Protein AF-A0A366GY80-F1 (afdb_monomer_lite)

Radius of gyration: 18.09 Å; chains: 1; bounding box: 37×28×50 Å

Sequence (79 aa):
MVTQVDVRMRPRDTLTFGLAPGGEIVIWMMNQPGNEIELARLQANEIEGNPSHYQNRTRDYFDENGEYLENHGIPLTGW

Secondary structure (DSSP, 8-state):
---HHHHHSSPP--EEEEEETTTEEEEEEEEETTEEEEEEEEEPPPPSS-HHHHHHHHHHHHHHHHHHHHHTT--SS--

Organism: NCBI:txid379482

Structure (mmCIF, N/CA/C/O backbone):
data_AF-A0A366GY80-F1
#
_entry.id   AF-A0A366GY80-F1
#
loop_
_atom_site.group_PDB
_atom_site.id
_atom_site.type_symbol
_atom_site.label_atom_id
_atom_site.label_alt_id
_atom_site.label_comp_id
_atom_site.label_asym_id
_atom_site.label_entity_id
_atom_site.label_seq_id
_atom_site.pdbx_PDB_ins_code
_atom_site.Cartn_x
_atom_site.Cartn_y
_atom_site.Cartn_z
_atom_site.occupancy
_atom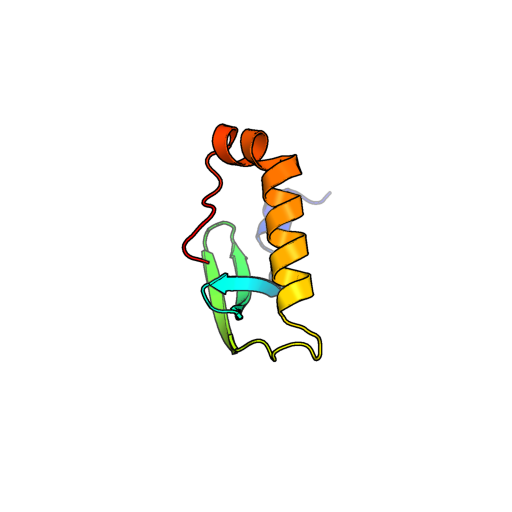_site.B_iso_or_equiv
_atom_site.auth_seq_id
_atom_site.auth_comp_id
_atom_site.auth_asym_id
_atom_site.auth_atom_id
_atom_site.pdbx_PDB_model_num
ATOM 1 N N . MET A 1 1 ? 9.120 16.397 -31.185 1.00 50.69 1 MET A N 1
ATOM 2 C CA . MET A 1 1 ? 8.213 15.239 -31.324 1.00 50.69 1 MET A CA 1
ATOM 3 C C . MET A 1 1 ? 8.790 14.128 -30.464 1.00 50.69 1 MET A C 1
ATOM 5 O O . MET A 1 1 ? 9.883 13.675 -30.763 1.00 50.69 1 MET A O 1
ATOM 9 N N . VAL A 1 2 ? 8.150 13.794 -29.343 1.00 55.47 2 VAL A N 1
ATOM 10 C CA . VAL A 1 2 ? 8.624 12.724 -28.448 1.00 55.47 2 VAL A CA 1
ATOM 11 C C . VAL A 1 2 ? 7.971 11.427 -28.911 1.00 55.47 2 VAL A C 1
ATOM 13 O O . VAL A 1 2 ? 6.750 11.373 -29.045 1.00 55.47 2 VAL A O 1
ATOM 16 N N . THR A 1 3 ? 8.769 10.410 -29.224 1.00 53.66 3 THR A N 1
ATOM 17 C CA . THR A 1 3 ? 8.258 9.094 -29.626 1.00 53.66 3 THR A CA 1
ATOM 18 C C . THR A 1 3 ? 8.043 8.224 -28.388 1.00 53.66 3 THR A C 1
ATOM 20 O O . THR A 1 3 ? 8.710 8.390 -27.370 1.00 53.66 3 THR A O 1
ATOM 23 N N . GLN A 1 4 ? 7.122 7.261 -28.452 1.00 60.06 4 GLN A N 1
ATOM 24 C CA . GLN A 1 4 ? 6.838 6.342 -27.338 1.00 60.06 4 GLN A CA 1
ATOM 25 C C . GLN A 1 4 ? 8.084 5.566 -26.863 1.00 60.06 4 GLN A C 1
ATOM 27 O O . GLN A 1 4 ? 8.182 5.195 -25.694 1.00 60.06 4 GLN A O 1
ATOM 32 N N . VAL A 1 5 ? 9.042 5.334 -27.766 1.00 61.53 5 VAL A N 1
ATOM 33 C CA . VAL A 1 5 ? 10.334 4.705 -27.459 1.00 61.53 5 VAL A CA 1
ATOM 34 C C . VAL A 1 5 ? 11.184 5.605 -26.557 1.00 61.53 5 VAL A C 1
ATOM 36 O O . VAL A 1 5 ? 11.745 5.118 -25.581 1.00 61.53 5 VAL A O 1
ATOM 39 N N . ASP A 1 6 ? 11.204 6.914 -26.816 1.00 61.88 6 ASP A N 1
ATOM 40 C CA . ASP A 1 6 ? 11.954 7.892 -26.018 1.00 61.88 6 ASP A CA 1
ATOM 41 C C . ASP A 1 6 ? 11.401 8.005 -24.583 1.00 61.88 6 ASP A C 1
ATOM 43 O O . ASP A 1 6 ? 12.157 8.090 -23.622 1.00 61.88 6 ASP A O 1
ATOM 47 N N . VAL A 1 7 ? 10.077 7.890 -24.405 1.00 61.59 7 VAL A N 1
ATOM 48 C CA . VAL A 1 7 ? 9.430 7.866 -23.074 1.00 61.59 7 VAL A CA 1
ATOM 49 C C . VAL A 1 7 ? 9.814 6.622 -22.259 1.00 61.59 7 VAL A C 1
ATOM 51 O O . VAL A 1 7 ? 9.903 6.688 -21.037 1.00 61.59 7 VAL A O 1
ATOM 54 N N . ARG A 1 8 ? 10.047 5.476 -22.911 1.00 62.84 8 ARG A N 1
ATOM 55 C CA . ARG A 1 8 ? 10.402 4.214 -22.233 1.00 62.84 8 ARG A CA 1
ATOM 56 C C . ARG A 1 8 ? 11.884 4.100 -21.872 1.00 62.84 8 ARG A C 1
ATOM 58 O O . ARG A 1 8 ? 12.214 3.289 -21.016 1.00 62.84 8 ARG A O 1
ATOM 65 N N . MET A 1 9 ? 12.750 4.878 -22.519 1.00 65.12 9 MET A N 1
ATOM 66 C CA . MET A 1 9 ? 14.211 4.811 -22.365 1.00 65.12 9 MET A CA 1
ATOM 67 C C . MET A 1 9 ? 14.770 5.852 -21.385 1.00 65.12 9 MET A C 1
ATOM 69 O O . MET A 1 9 ? 15.978 5.894 -21.162 1.00 65.12 9 MET A O 1
ATOM 73 N N . ARG A 1 10 ? 13.922 6.703 -20.795 1.00 69.50 10 ARG A N 1
ATOM 74 C CA . ARG A 1 10 ? 14.361 7.633 -19.750 1.00 69.50 10 ARG A CA 1
ATOM 75 C C . ARG A 1 10 ? 14.499 6.905 -18.413 1.00 69.50 10 ARG A C 1
ATOM 77 O O . ARG A 1 10 ? 13.670 6.038 -18.129 1.00 69.50 10 ARG A O 1
ATOM 84 N N . PRO A 1 11 ? 15.504 7.263 -17.590 1.00 67.62 11 PRO A N 1
ATOM 85 C CA . PRO A 1 11 ? 15.582 6.787 -16.217 1.00 67.62 11 PRO A CA 1
ATOM 86 C C . PRO A 1 11 ? 14.250 7.052 -15.524 1.00 67.62 11 PRO A C 1
ATOM 88 O O . PRO A 1 11 ? 13.769 8.186 -15.531 1.00 67.62 11 PRO A O 1
ATOM 91 N N . ARG A 1 12 ? 13.632 6.004 -14.979 1.00 70.62 12 ARG A N 1
ATOM 92 C CA . ARG A 1 12 ? 12.442 6.173 -14.158 1.00 70.62 12 ARG A CA 1
ATOM 93 C C . ARG A 1 12 ? 12.864 6.551 -12.752 1.00 70.62 12 ARG A C 1
ATOM 95 O O . ARG A 1 12 ? 13.705 5.904 -12.139 1.00 70.62 12 ARG A O 1
ATOM 102 N N . ASP A 1 13 ? 12.261 7.620 -12.275 1.00 76.88 13 ASP A N 1
ATOM 103 C CA . ASP A 1 13 ? 12.496 8.269 -10.989 1.00 76.88 13 ASP A CA 1
ATOM 104 C C . ASP A 1 13 ? 11.315 8.061 -10.028 1.00 76.88 13 ASP A C 1
ATOM 106 O O . ASP A 1 13 ? 11.221 8.697 -8.981 1.00 76.88 13 ASP A O 1
ATOM 110 N N . THR A 1 14 ? 10.397 7.159 -10.382 1.00 82.31 14 THR A N 1
ATOM 111 C CA . THR A 1 14 ? 9.195 6.890 -9.598 1.00 82.31 14 THR A CA 1
ATOM 112 C C . THR A 1 14 ? 9.475 5.851 -8.517 1.00 82.31 14 THR A C 1
ATOM 114 O O . THR A 1 14 ? 9.770 4.688 -8.808 1.00 82.31 14 THR A O 1
ATOM 117 N N . LEU A 1 15 ? 9.318 6.283 -7.267 1.00 86.62 15 LEU A N 1
ATOM 118 C CA . LEU A 1 15 ? 9.196 5.414 -6.102 1.00 86.62 15 LEU A CA 1
ATOM 119 C C . LEU A 1 15 ? 7.717 5.142 -5.826 1.00 86.62 15 LEU A C 1
ATOM 121 O O . LEU A 1 15 ? 6.910 6.071 -5.765 1.00 86.62 15 LEU A O 1
ATOM 125 N N . THR A 1 16 ? 7.363 3.875 -5.649 1.00 86.50 16 THR A N 1
ATOM 126 C CA . THR A 1 16 ? 6.004 3.445 -5.310 1.00 86.50 16 THR A CA 1
ATOM 127 C C . THR A 1 16 ? 6.001 2.816 -3.927 1.00 86.50 16 THR A C 1
ATOM 129 O O . THR A 1 16 ? 6.852 1.985 -3.623 1.00 86.50 16 THR A O 1
ATOM 132 N N . PHE A 1 17 ? 5.037 3.218 -3.103 1.00 86.75 17 PHE A N 1
ATOM 133 C CA . PHE A 1 17 ? 4.817 2.683 -1.765 1.00 86.75 17 PHE A CA 1
ATOM 134 C C . PHE A 1 17 ? 3.547 1.845 -1.790 1.00 86.75 17 PHE A C 1
ATOM 136 O O . PHE A 1 17 ? 2.500 2.333 -2.218 1.00 86.75 17 PHE A O 1
ATOM 143 N N . GLY A 1 18 ? 3.635 0.601 -1.341 1.00 83.88 18 GLY A N 1
ATOM 144 C CA . GLY A 1 18 ? 2.485 -0.283 -1.195 1.00 83.88 18 GLY A CA 1
ATOM 145 C C . GLY A 1 18 ? 2.325 -0.734 0.236 1.00 83.88 18 GLY A C 1
ATOM 146 O O . GLY A 1 18 ? 3.301 -0.862 0.972 1.00 83.88 18 GLY A O 1
ATOM 147 N N . LEU A 1 19 ? 1.075 -0.991 0.598 1.00 82.88 19 LEU A N 1
ATOM 148 C CA . LEU A 1 19 ? 0.740 -1.683 1.827 1.00 82.88 19 LEU A CA 1
ATOM 149 C C . LEU A 1 19 ? 0.713 -3.175 1.525 1.00 82.88 19 LEU A C 1
ATOM 151 O O . LEU A 1 19 ? -0.037 -3.635 0.663 1.00 82.88 19 LEU A O 1
ATOM 155 N N . ALA A 1 20 ? 1.588 -3.896 2.204 1.00 77.56 20 ALA A N 1
ATOM 156 C CA . ALA A 1 20 ? 1.669 -5.336 2.172 1.00 77.56 20 ALA A CA 1
ATOM 157 C C . ALA A 1 20 ? 1.002 -5.927 3.419 1.00 77.56 20 ALA A C 1
ATOM 159 O O . ALA A 1 20 ? 0.746 -5.207 4.397 1.00 77.56 20 ALA A O 1
ATOM 160 N N . PRO A 1 21 ? 0.723 -7.239 3.374 1.00 71.88 21 PRO A N 1
ATOM 161 C CA . PRO A 1 21 ? 0.082 -7.909 4.473 1.00 71.88 21 PRO A CA 1
ATOM 162 C C . PRO A 1 21 ? 0.776 -7.698 5.826 1.00 71.88 21 PRO A C 1
ATOM 164 O O . PRO A 1 21 ? 2.002 -7.648 5.881 1.00 71.88 21 PRO A O 1
ATOM 167 N N . GLY A 1 22 ? 0.022 -7.589 6.921 1.00 71.31 22 GLY A N 1
ATOM 168 C CA . GLY A 1 22 ? 0.596 -7.431 8.269 1.00 71.31 22 GLY A CA 1
ATOM 169 C C . GLY A 1 22 ? 1.065 -6.010 8.614 1.00 71.31 22 GLY A C 1
ATOM 170 O O . GLY A 1 22 ? 1.823 -5.815 9.566 1.00 71.31 22 GLY A O 1
ATOM 171 N N . GLY A 1 23 ? 0.601 -5.006 7.865 1.00 76.62 23 GLY A N 1
ATOM 172 C CA . GLY A 1 23 ? 0.928 -3.600 8.120 1.00 76.62 23 GLY A CA 1
ATOM 173 C C . GLY A 1 23 ? 2.337 -3.217 7.672 1.00 76.62 23 GLY A C 1
ATOM 174 O O . GLY A 1 23 ? 2.926 -2.281 8.209 1.00 76.62 23 GLY A O 1
ATOM 175 N N . GLU A 1 24 ? 2.892 -3.933 6.701 1.00 82.69 24 GLU A N 1
ATOM 176 C CA . GLU A 1 24 ? 4.190 -3.609 6.125 1.00 82.69 24 GLU A CA 1
ATOM 177 C C . GLU A 1 24 ? 4.042 -2.580 4.998 1.00 82.69 24 GLU A C 1
ATOM 179 O O . GLU A 1 24 ? 3.128 -2.639 4.178 1.00 82.69 24 GLU A O 1
ATOM 184 N N . ILE A 1 25 ? 4.976 -1.639 4.926 1.00 84.94 25 ILE A N 1
ATOM 185 C CA . ILE A 1 25 ? 5.149 -0.729 3.800 1.00 84.94 25 ILE A CA 1
ATOM 186 C C . ILE A 1 25 ? 6.299 -1.257 2.955 1.00 84.94 25 ILE A C 1
ATOM 188 O O . ILE A 1 25 ? 7.429 -1.373 3.433 1.00 84.94 25 ILE A O 1
ATOM 192 N N . VAL A 1 26 ? 6.024 -1.532 1.686 1.00 89.44 26 VAL A N 1
ATOM 193 C CA . VAL A 1 26 ? 7.031 -1.962 0.714 1.00 89.44 26 VAL A CA 1
ATOM 194 C C . VAL A 1 26 ? 7.286 -0.834 -0.273 1.00 89.44 26 VAL A C 1
ATOM 196 O O . VAL A 1 26 ? 6.356 -0.172 -0.734 1.00 89.44 26 VAL A O 1
ATOM 199 N N . ILE A 1 27 ? 8.560 -0.596 -0.567 1.00 89.94 27 ILE A N 1
ATOM 200 C CA . ILE A 1 27 ? 9.019 0.469 -1.452 1.00 89.94 27 ILE A CA 1
ATOM 201 C C . ILE A 1 27 ? 9.613 -0.164 -2.703 1.00 89.94 27 ILE A C 1
ATOM 203 O O . ILE A 1 27 ? 10.574 -0.929 -2.608 1.00 89.94 27 ILE A O 1
ATOM 207 N N . TRP A 1 28 ? 9.103 0.215 -3.872 1.00 90.38 28 TRP A N 1
ATOM 208 C CA . TRP A 1 28 ? 9.646 -0.202 -5.163 1.00 90.38 28 TRP A CA 1
ATOM 209 C C . TRP A 1 28 ? 10.186 0.977 -5.957 1.00 90.38 28 TRP A C 1
ATOM 211 O O . TRP A 1 28 ? 9.591 2.056 -5.980 1.00 90.38 28 TRP A O 1
ATOM 221 N N . MET A 1 29 ? 11.283 0.743 -6.672 1.00 87.06 29 MET A N 1
ATOM 222 C CA . MET A 1 29 ? 11.676 1.576 -7.800 1.00 87.06 29 MET A CA 1
ATOM 223 C C . MET A 1 29 ? 11.124 0.962 -9.079 1.00 87.06 29 MET A C 1
ATOM 225 O O . MET A 1 29 ? 11.488 -0.147 -9.480 1.00 87.06 29 MET A O 1
ATOM 229 N N . MET A 1 30 ? 10.230 1.706 -9.719 1.00 81.88 30 MET A N 1
ATOM 230 C CA . MET A 1 30 ? 9.575 1.277 -10.946 1.00 81.88 30 MET A CA 1
ATOM 231 C C . MET A 1 30 ? 10.530 1.500 -12.120 1.00 81.88 30 MET A C 1
ATOM 233 O O . MET A 1 30 ? 10.604 2.612 -12.629 1.00 81.88 30 MET A O 1
ATOM 237 N N . ASN A 1 31 ? 11.269 0.476 -12.558 1.00 71.00 31 ASN A N 1
ATOM 238 C CA . ASN A 1 31 ? 12.192 0.604 -13.691 1.00 71.00 31 ASN A CA 1
ATOM 239 C C . ASN A 1 31 ? 11.458 0.491 -15.044 1.00 71.00 31 ASN A C 1
ATOM 241 O O . ASN A 1 31 ? 11.187 1.492 -15.707 1.00 71.00 31 ASN A O 1
ATOM 245 N N . GLN A 1 32 ? 11.076 -0.725 -15.445 1.00 66.25 32 GLN A N 1
ATOM 246 C CA . GLN A 1 32 ? 10.216 -0.986 -16.608 1.00 66.25 32 GLN A CA 1
ATOM 247 C C . GLN A 1 32 ? 8.949 -1.717 -16.149 1.00 66.25 32 GLN A C 1
ATOM 249 O O . GLN A 1 32 ? 9.012 -2.394 -15.127 1.00 66.25 32 GLN A O 1
ATOM 254 N N . PRO A 1 33 ? 7.811 -1.602 -16.865 1.00 66.00 33 PRO A N 1
ATOM 255 C CA . PRO A 1 33 ? 6.613 -2.370 -16.525 1.00 66.00 33 PRO A CA 1
ATOM 256 C C . PRO A 1 33 ? 6.937 -3.870 -16.427 1.00 66.00 33 PRO A C 1
ATOM 258 O O . PRO A 1 33 ? 7.406 -4.445 -17.411 1.00 66.00 33 PRO A O 1
ATOM 261 N N . GLY A 1 34 ? 6.714 -4.476 -15.257 1.00 68.06 34 GLY A N 1
ATOM 262 C CA . GLY A 1 34 ? 7.035 -5.880 -14.970 1.00 68.06 34 GLY A CA 1
ATOM 263 C C . GLY A 1 34 ? 8.479 -6.147 -14.521 1.00 68.06 34 GLY A C 1
ATOM 264 O O . GLY A 1 34 ? 8.886 -7.305 -14.457 1.00 68.06 34 GLY A O 1
ATOM 265 N N . ASN A 1 35 ? 9.268 -5.102 -14.261 1.00 74.94 35 ASN A N 1
ATOM 266 C CA . ASN A 1 35 ? 10.607 -5.185 -13.675 1.00 74.94 35 ASN A CA 1
ATOM 267 C C . ASN A 1 35 ? 10.754 -4.161 -12.541 1.00 74.94 35 ASN A C 1
ATOM 269 O O . ASN A 1 35 ? 11.581 -3.244 -12.586 1.00 74.94 35 ASN A O 1
ATOM 273 N N . GLU A 1 36 ? 9.871 -4.273 -11.560 1.00 82.56 36 GLU A N 1
ATOM 274 C CA . GLU A 1 36 ? 9.878 -3.494 -10.332 1.00 82.56 36 GLU A CA 1
ATOM 275 C C . GLU A 1 36 ? 10.930 -4.048 -9.364 1.00 82.56 36 GLU A C 1
ATOM 277 O O . GLU A 1 36 ? 10.986 -5.249 -9.104 1.00 82.56 36 GLU A O 1
ATOM 282 N N . ILE A 1 37 ? 11.774 -3.172 -8.814 1.00 84.25 37 ILE A N 1
ATOM 283 C CA . ILE A 1 37 ? 12.810 -3.565 -7.852 1.00 84.25 37 ILE A CA 1
ATOM 284 C C . ILE A 1 37 ? 12.350 -3.148 -6.458 1.00 84.25 37 ILE A C 1
ATOM 286 O O . ILE A 1 37 ? 12.177 -1.955 -6.208 1.00 84.25 37 ILE A O 1
ATOM 290 N N . GLU A 1 38 ? 12.171 -4.111 -5.549 1.00 89.12 38 GLU A N 1
ATOM 291 C CA . GLU A 1 38 ? 11.952 -3.827 -4.125 1.00 89.12 38 GLU A CA 1
ATOM 292 C C . GLU A 1 38 ? 13.234 -3.236 -3.531 1.00 89.12 38 GLU A C 1
ATOM 294 O O . GLU A 1 38 ? 14.305 -3.840 -3.591 1.00 89.12 38 GLU A O 1
ATOM 299 N N . LEU A 1 39 ? 13.127 -2.027 -2.988 1.00 88.19 39 LEU A N 1
ATOM 300 C CA . LEU A 1 39 ? 14.238 -1.321 -2.359 1.00 88.19 39 LEU A CA 1
ATOM 301 C C . LEU A 1 39 ? 14.251 -1.507 -0.844 1.00 88.19 39 LEU 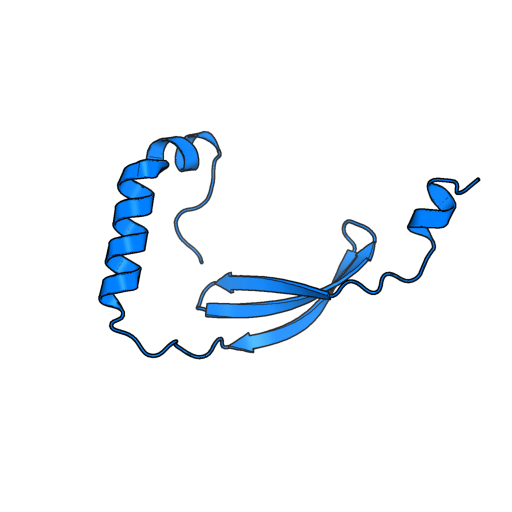A C 1
ATOM 303 O O . LEU A 1 39 ? 15.323 -1.565 -0.246 1.00 88.19 39 LEU A O 1
ATOM 307 N N . ALA A 1 40 ? 13.072 -1.538 -0.220 1.00 88.81 40 ALA A N 1
ATOM 308 C CA . ALA A 1 40 ? 12.942 -1.635 1.226 1.00 88.81 40 ALA A CA 1
ATOM 309 C C . ALA A 1 40 ? 11.562 -2.141 1.651 1.00 88.81 40 ALA A C 1
ATOM 311 O O . ALA A 1 40 ? 10.561 -1.925 0.966 1.00 88.81 40 ALA A O 1
ATOM 312 N N . ARG A 1 41 ? 11.534 -2.729 2.847 1.00 89.69 41 ARG A N 1
ATOM 313 C CA . ARG A 1 41 ? 10.341 -3.145 3.579 1.00 89.69 41 ARG A CA 1
ATOM 314 C C . ARG A 1 41 ? 10.426 -2.600 4.995 1.00 89.69 41 ARG A C 1
ATOM 316 O O . ARG A 1 41 ? 11.460 -2.735 5.648 1.00 89.69 41 ARG A O 1
ATOM 323 N N . LEU A 1 42 ? 9.367 -1.941 5.437 1.00 85.56 42 LEU A N 1
ATOM 324 C CA . LEU A 1 42 ? 9.290 -1.242 6.714 1.00 85.56 42 LEU A CA 1
ATOM 325 C C . LEU A 1 42 ? 8.011 -1.664 7.431 1.00 85.56 42 LEU A C 1
ATOM 327 O O . LEU A 1 42 ? 6.975 -1.795 6.792 1.00 85.56 42 LEU A O 1
ATOM 331 N N . GLN A 1 43 ? 8.048 -1.815 8.752 1.00 82.81 43 GLN A N 1
ATOM 332 C CA . GLN A 1 43 ? 6.814 -1.954 9.524 1.00 82.81 43 GLN A CA 1
ATOM 333 C C . GLN A 1 43 ? 6.147 -0.579 9.627 1.00 82.81 43 GLN A C 1
ATOM 335 O O . GLN A 1 43 ? 6.796 0.388 10.039 1.00 82.81 43 GLN A O 1
ATOM 340 N N . ALA A 1 44 ? 4.870 -0.467 9.257 1.00 76.12 44 ALA A N 1
ATOM 341 C CA . ALA A 1 44 ? 4.120 0.749 9.531 1.00 76.12 44 ALA A CA 1
ATOM 342 C C . ALA A 1 44 ? 3.980 0.922 11.046 1.00 76.12 44 ALA A C 1
ATOM 344 O O . ALA A 1 44 ? 3.690 -0.031 11.771 1.00 76.12 44 ALA A O 1
ATOM 345 N N . ASN A 1 45 ? 4.161 2.150 11.526 1.00 73.62 45 ASN A N 1
ATOM 346 C CA . ASN A 1 45 ? 3.808 2.464 12.902 1.00 73.62 45 ASN A CA 1
ATOM 347 C C . ASN A 1 45 ? 2.291 2.333 13.060 1.00 73.62 45 ASN A C 1
ATOM 349 O O . ASN A 1 45 ? 1.536 2.837 12.224 1.00 73.62 45 ASN A O 1
ATOM 353 N N . GLU A 1 46 ? 1.850 1.700 14.145 1.00 65.69 46 GLU A N 1
ATOM 354 C CA . GLU A 1 46 ? 0.447 1.769 14.537 1.00 65.69 46 GLU A CA 1
ATOM 355 C C . GLU A 1 46 ? 0.071 3.238 14.760 1.00 65.69 46 GLU A C 1
ATOM 357 O O . GLU A 1 46 ? 0.750 3.979 15.475 1.00 65.69 46 GLU A O 1
ATOM 362 N N . ILE A 1 47 ? -0.992 3.685 14.096 1.00 67.12 47 ILE A N 1
ATOM 363 C CA . ILE A 1 47 ? -1.512 5.040 14.268 1.00 67.12 47 ILE A CA 1
ATOM 364 C C . ILE A 1 47 ? -2.190 5.094 15.641 1.00 67.12 47 ILE A C 1
ATOM 366 O O . ILE A 1 47 ? -3.014 4.231 15.945 1.00 67.12 47 ILE A O 1
ATOM 370 N N . GLU A 1 48 ? -1.898 6.116 16.452 1.00 59.66 48 GLU A N 1
ATOM 371 C CA . GLU A 1 48 ? -2.628 6.343 17.703 1.00 59.66 48 GLU A CA 1
ATOM 372 C C . GLU A 1 48 ? -4.137 6.468 17.428 1.00 59.66 48 GLU A C 1
ATOM 374 O O . GLU A 1 48 ? -4.594 7.312 16.654 1.00 59.66 48 GLU A O 1
ATOM 379 N N . GLY A 1 49 ? -4.927 5.597 18.055 1.00 65.50 49 GLY A N 1
ATOM 380 C CA . GLY A 1 49 ? -6.375 5.543 17.892 1.00 65.50 49 GLY A CA 1
ATOM 381 C C . GLY A 1 49 ? -6.945 4.233 18.425 1.00 65.50 49 GLY A C 1
ATOM 382 O O . GLY A 1 49 ? -6.221 3.261 18.606 1.00 65.50 49 GLY A O 1
ATOM 383 N N . ASN A 1 50 ? -8.251 4.191 18.699 1.00 69.31 50 ASN A N 1
ATOM 384 C CA . ASN A 1 50 ? -8.892 2.946 19.118 1.00 69.31 50 ASN A CA 1
ATOM 385 C C . ASN A 1 50 ? -9.013 2.003 17.898 1.00 69.31 50 ASN A C 1
ATOM 387 O O . ASN A 1 50 ? -9.741 2.348 16.960 1.00 69.31 50 ASN A O 1
ATOM 391 N N . PRO A 1 51 ? -8.368 0.817 17.904 1.00 67.62 51 PRO A N 1
ATOM 392 C CA . PRO A 1 51 ? -8.389 -0.131 16.785 1.00 67.62 51 PRO A CA 1
ATOM 393 C C . PRO A 1 51 ? -9.802 -0.528 16.339 1.00 67.62 51 PRO A C 1
ATOM 395 O O . PRO A 1 51 ? -10.033 -0.828 15.167 1.00 67.62 51 PRO A O 1
ATOM 398 N N . SER A 1 52 ? -10.773 -0.467 17.255 1.00 70.88 52 SER A N 1
ATOM 399 C CA . SER A 1 52 ? -12.178 -0.755 16.954 1.00 70.88 52 SER A CA 1
ATOM 400 C C 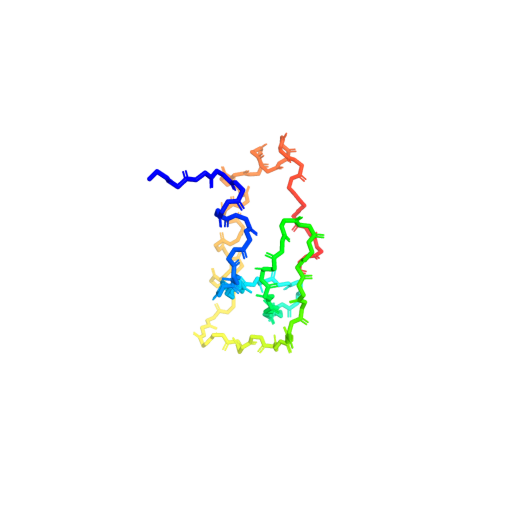. SER A 1 52 ? -12.790 0.208 15.931 1.00 70.88 52 SER A C 1
ATOM 402 O O . SER A 1 52 ? -13.687 -0.192 15.196 1.00 70.88 52 SER A O 1
ATOM 404 N N . HIS A 1 53 ? -12.292 1.445 15.803 1.00 72.69 53 HIS A N 1
ATOM 405 C CA . HIS A 1 53 ? -12.760 2.354 14.752 1.00 72.69 53 HIS A CA 1
ATOM 406 C C . HIS A 1 53 ? -12.367 1.870 13.358 1.00 72.69 53 HIS A C 1
ATOM 408 O O . HIS A 1 53 ? -13.158 2.011 12.428 1.00 72.69 53 HIS A O 1
ATOM 414 N N . TYR A 1 54 ? -11.176 1.288 13.211 1.00 67.75 54 TYR A N 1
ATOM 415 C CA . TYR A 1 54 ? -10.743 0.714 11.940 1.00 67.75 54 TYR A CA 1
ATOM 416 C C . TYR A 1 54 ? -11.514 -0.566 11.639 1.00 67.75 54 TYR A C 1
ATOM 418 O O . TYR A 1 54 ? -12.014 -0.708 10.534 1.00 67.7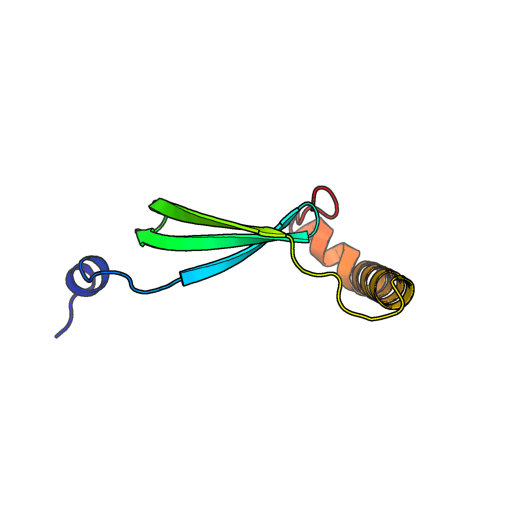5 54 TYR A O 1
ATOM 426 N N . GLN A 1 55 ? -11.713 -1.440 12.631 1.00 71.94 55 GLN A N 1
ATOM 427 C CA . GLN A 1 55 ? -12.526 -2.648 12.452 1.00 71.94 55 GLN A CA 1
ATOM 428 C C . GLN A 1 55 ? -13.968 -2.332 12.049 1.00 71.94 55 GLN A C 1
ATOM 430 O O . GLN A 1 55 ? -14.480 -2.949 11.120 1.00 71.94 55 GLN A O 1
ATOM 435 N N . ASN A 1 56 ? -14.602 -1.353 12.703 1.00 78.81 56 ASN A N 1
ATOM 436 C CA . ASN A 1 56 ? -15.954 -0.929 12.349 1.00 78.81 56 ASN A CA 1
ATOM 437 C C . ASN A 1 56 ? -15.993 -0.376 10.922 1.00 78.81 56 ASN A C 1
ATOM 439 O O . ASN A 1 56 ? -16.805 -0.836 10.136 1.00 78.81 56 ASN A O 1
ATOM 443 N N . ARG A 1 57 ? -15.061 0.513 10.545 1.00 76.69 57 ARG A N 1
ATOM 444 C CA . ARG A 1 57 ? -14.982 1.041 9.171 1.00 76.69 57 ARG A CA 1
ATOM 445 C C . ARG A 1 57 ? -14.745 -0.044 8.126 1.00 76.69 57 ARG A C 1
ATOM 447 O O 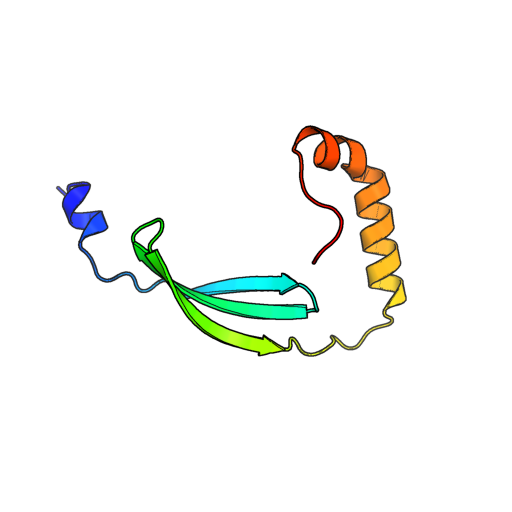. ARG A 1 57 ? -15.342 0.012 7.060 1.00 76.69 57 ARG A O 1
ATOM 454 N N . THR A 1 58 ? -13.878 -1.010 8.414 1.00 78.94 58 THR A N 1
ATOM 455 C CA . THR A 1 58 ? -13.617 -2.139 7.518 1.00 78.94 58 THR A CA 1
ATOM 456 C C . THR A 1 58 ? -14.865 -3.001 7.357 1.00 78.94 58 THR A C 1
ATOM 458 O O . THR A 1 58 ? -15.193 -3.387 6.240 1.00 78.94 58 THR A O 1
ATOM 461 N N . ARG A 1 59 ? -15.591 -3.267 8.451 1.00 82.25 59 ARG A N 1
ATOM 462 C CA . ARG A 1 59 ? -16.856 -4.004 8.402 1.00 82.25 59 ARG A CA 1
ATOM 463 C C . ARG A 1 59 ? -17.913 -3.242 7.607 1.00 82.25 59 ARG A C 1
ATOM 465 O O . ARG A 1 59 ? -18.474 -3.817 6.689 1.00 82.25 59 ARG A O 1
ATOM 472 N N . ASP A 1 60 ? -18.114 -1.962 7.906 1.00 85.44 60 ASP A N 1
ATOM 473 C CA . ASP A 1 60 ? -19.081 -1.113 7.205 1.00 85.44 60 ASP A CA 1
ATOM 474 C C . ASP A 1 60 ? -18.749 -1.050 5.698 1.00 85.44 60 ASP A C 1
ATOM 476 O O . ASP A 1 60 ? -19.630 -1.188 4.857 1.00 85.44 60 ASP A O 1
ATOM 480 N N . TYR A 1 61 ? -17.463 -0.956 5.335 1.00 82.19 61 TYR A N 1
ATOM 481 C CA . TYR A 1 61 ? -17.019 -1.001 3.939 1.00 82.19 61 TYR A CA 1
ATOM 482 C C . TYR A 1 61 ? -17.337 -2.336 3.253 1.00 82.19 61 TYR A C 1
ATOM 484 O O . TYR A 1 61 ? -17.764 -2.337 2.098 1.00 82.19 61 TYR A O 1
ATOM 492 N N . PHE A 1 62 ? -17.135 -3.467 3.937 1.00 84.81 62 PHE A N 1
ATOM 493 C CA . PHE A 1 62 ? -17.498 -4.782 3.406 1.00 84.81 62 PHE A CA 1
ATOM 494 C C . PHE A 1 62 ? -19.011 -4.967 3.297 1.00 84.81 62 PHE A C 1
ATOM 496 O O . PHE A 1 62 ? -19.465 -5.516 2.297 1.00 84.81 62 PHE A O 1
ATOM 503 N N . ASP A 1 63 ? -19.785 -4.469 4.259 1.00 86.81 63 ASP A N 1
ATOM 504 C CA . ASP A 1 63 ? -21.248 -4.503 4.208 1.00 86.81 63 ASP A CA 1
ATOM 505 C C . ASP A 1 63 ? -21.774 -3.671 3.020 1.00 86.81 63 ASP A C 1
ATOM 507 O O . ASP A 1 63 ? -22.708 -4.083 2.334 1.00 86.81 63 ASP A O 1
ATOM 511 N N . GLU A 1 64 ? -21.144 -2.528 2.726 1.00 89.81 64 GLU A N 1
ATOM 512 C CA . GLU A 1 64 ? -21.526 -1.643 1.618 1.00 89.81 64 GLU A CA 1
ATOM 513 C C . GLU A 1 64 ? -21.026 -2.109 0.238 1.00 89.81 64 GLU A C 1
ATOM 515 O O . GLU A 1 64 ? -21.683 -1.847 -0.770 1.00 89.81 64 GLU A O 1
ATOM 520 N N . ASN A 1 65 ? -19.863 -2.769 0.160 1.00 86.4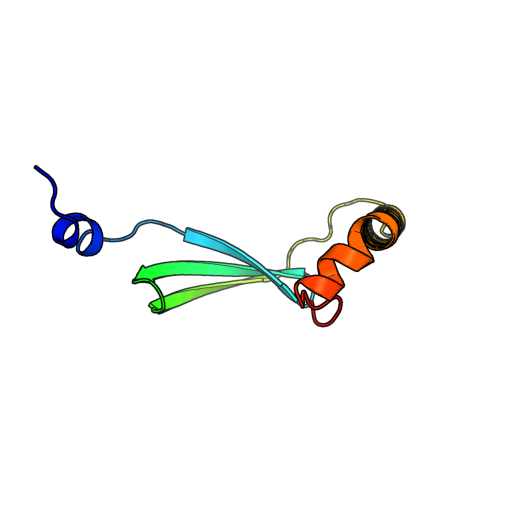4 65 ASN A N 1
ATOM 521 C CA . ASN A 1 65 ? -19.161 -3.031 -1.109 1.00 86.44 65 ASN A CA 1
ATOM 522 C C . ASN A 1 65 ? -18.863 -4.518 -1.370 1.00 86.44 65 ASN A C 1
ATOM 524 O O . ASN A 1 65 ? -18.222 -4.840 -2.372 1.00 86.44 65 ASN A O 1
ATOM 528 N N . GLY A 1 66 ? -19.311 -5.434 -0.508 1.00 84.25 66 GLY A N 1
ATOM 529 C CA . GLY A 1 66 ? -18.980 -6.862 -0.576 1.00 84.25 66 GLY A CA 1
ATOM 530 C C . GLY A 1 66 ? -19.301 -7.505 -1.926 1.00 84.25 66 GLY A C 1
ATOM 531 O O . GLY A 1 66 ? -18.438 -8.152 -2.516 1.00 84.25 66 GLY A O 1
ATOM 532 N N . GLU A 1 67 ? -20.487 -7.236 -2.478 1.00 87.94 67 GLU A N 1
ATOM 533 C CA . GLU A 1 67 ? -20.911 -7.770 -3.782 1.00 87.94 67 GLU A CA 1
ATOM 534 C C . GLU A 1 67 ? -19.991 -7.304 -4.927 1.00 87.94 67 GLU A C 1
ATOM 536 O O . GLU A 1 67 ? -19.668 -8.066 -5.840 1.00 87.94 67 GLU A O 1
ATOM 541 N N . TYR A 1 68 ? -19.505 -6.059 -4.874 1.00 87.56 68 TYR A N 1
ATOM 542 C CA . TYR A 1 68 ? -18.542 -5.554 -5.852 1.00 87.56 68 TYR A CA 1
ATOM 543 C C . TYR A 1 68 ? -17.199 -6.281 -5.736 1.00 87.56 68 TYR A C 1
ATOM 545 O O . TYR A 1 68 ? -16.623 -6.670 -6.755 1.00 87.56 68 TYR A O 1
ATOM 553 N N . LEU A 1 69 ? -16.704 -6.475 -4.512 1.00 86.06 69 LEU A N 1
ATOM 554 C CA . LEU A 1 69 ? -15.422 -7.133 -4.257 1.00 86.06 69 LEU A CA 1
ATOM 555 C C . LEU A 1 69 ? -15.448 -8.600 -4.709 1.00 86.06 69 LEU A C 1
ATOM 557 O O . LEU A 1 69 ? -14.503 -9.044 -5.364 1.00 86.06 69 LEU A O 1
ATOM 561 N N . GLU A 1 70 ? -16.545 -9.314 -4.442 1.00 84.75 70 GLU A N 1
ATOM 562 C CA . GLU A 1 70 ? -16.756 -10.691 -4.902 1.00 84.75 70 GLU A CA 1
ATOM 563 C C . GLU A 1 70 ? -16.787 -10.783 -6.430 1.00 84.75 70 GLU A C 1
ATOM 565 O O . GLU A 1 70 ? -16.042 -11.569 -7.019 1.00 84.75 70 GLU A O 1
ATOM 570 N N . ASN A 1 71 ? -17.577 -9.929 -7.088 1.00 90.62 71 ASN A N 1
ATOM 571 C CA . ASN A 1 71 ? -17.714 -9.926 -8.547 1.00 90.62 71 ASN A CA 1
ATOM 572 C C . ASN A 1 71 ? -16.396 -9.641 -9.288 1.00 90.62 71 ASN A C 1
ATOM 574 O O . ASN A 1 71 ? -16.233 -10.054 -10.436 1.00 90.62 71 ASN A O 1
ATOM 578 N N . HIS A 1 72 ? -15.454 -8.951 -8.643 1.00 84.44 72 HIS A N 1
ATOM 579 C CA . HIS A 1 72 ? -14.152 -8.607 -9.220 1.00 84.44 72 HIS A CA 1
ATOM 580 C C . HIS A 1 72 ? -13.001 -9.470 -8.681 1.00 84.44 72 HIS A C 1
ATOM 582 O O . HIS A 1 72 ? -11.847 -9.233 -9.040 1.00 84.44 72 HIS A O 1
ATOM 588 N N . GLY A 1 73 ? -13.295 -10.476 -7.848 1.00 82.62 73 GLY A N 1
ATOM 589 C CA . GLY A 1 73 ? -12.300 -11.409 -7.318 1.00 82.62 73 GLY A CA 1
ATOM 590 C C . GLY A 1 73 ? -11.253 -10.755 -6.414 1.00 82.62 73 GLY A C 1
ATOM 591 O O . GLY A 1 73 ? -10.117 -11.228 -6.360 1.00 82.62 73 GLY A O 1
ATOM 592 N N . ILE A 1 74 ? -11.604 -9.662 -5.729 1.00 77.81 74 ILE A N 1
ATOM 593 C CA . ILE A 1 74 ? -10.698 -8.989 -4.795 1.00 77.81 74 ILE A CA 1
ATOM 594 C C . ILE A 1 74 ? -10.598 -9.845 -3.520 1.00 77.81 74 ILE A C 1
ATOM 596 O O . ILE A 1 74 ? -11.615 -10.077 -2.863 1.00 77.81 74 ILE A O 1
ATOM 600 N N . PRO A 1 75 ? -9.405 -10.323 -3.127 1.00 75.19 75 PRO A N 1
ATOM 601 C CA . PRO A 1 75 ? -9.259 -11.116 -1.913 1.00 75.19 75 PRO A CA 1
ATOM 602 C C . PRO A 1 75 ? -9.541 -10.261 -0.671 1.00 75.19 75 PRO A C 1
ATOM 604 O O . PRO A 1 75 ? -8.969 -9.186 -0.508 1.00 75.19 75 PRO A O 1
ATOM 607 N N . LEU A 1 76 ? -10.400 -10.748 0.228 1.00 74.44 76 LEU A N 1
ATOM 608 C CA . LEU A 1 76 ? -10.755 -10.061 1.484 1.00 74.44 76 LEU A CA 1
ATOM 609 C C . LEU A 1 76 ? -9.824 -10.422 2.656 1.00 74.44 76 LEU A C 1
ATOM 611 O O . LEU A 1 76 ? -9.894 -9.823 3.725 1.00 74.44 76 LEU A O 1
ATOM 615 N N . THR A 1 77 ? -8.958 -11.418 2.467 1.00 69.56 77 THR A N 1
ATOM 616 C CA . THR A 1 77 ? -8.075 -11.990 3.493 1.00 69.56 77 THR A CA 1
ATOM 617 C C . THR A 1 77 ? -6.675 -12.218 2.932 1.00 69.56 77 THR A C 1
ATOM 619 O O . THR A 1 77 ? -6.534 -12.423 1.728 1.00 69.56 77 THR A O 1
ATOM 622 N N . GLY A 1 78 ? -5.659 -12.277 3.798 1.00 53.53 78 GLY A N 1
ATOM 623 C CA . GLY A 1 78 ? -4.262 -12.491 3.388 1.00 53.53 78 GLY A CA 1
ATOM 624 C C . GLY A 1 78 ? -3.470 -11.202 3.162 1.00 53.53 78 GLY A C 1
ATOM 625 O O . GLY A 1 78 ? -2.363 -11.273 2.635 1.00 53.53 78 GLY A O 1
ATOM 626 N N . TRP A 1 79 ? -4.057 -10.071 3.567 1.00 53.47 79 TRP A N 1
ATOM 627 C CA . TRP A 1 79 ? -3.406 -8.792 3.861 1.00 53.47 79 TRP A CA 1
ATOM 628 C C . TRP A 1 79 ? -2.988 -8.718 5.337 1.00 53.47 79 TRP A C 1
ATOM 630 O O . TRP A 1 79 ? -3.099 -9.739 6.044 1.00 53.47 79 TRP A O 1
#

InterPro domains:
  IPR021326 Protein of unknown function DUF2931 [PF11153] (11-76)

pLDDT: mean 76.2, std 10.59, range [50.69, 90.62]

Foldseek 3Di:
DQDPVNVLPDAQPDWDWDQAPPQKIWIWRCNHVVDIDTDDIDHDDDDPDDVVVVVVVLVVCCVVCVVVCVVVVPDPDRD